Protein AF-A0A822BUM9-F1 (afdb_monomer)

Radius of gyration: 18.36 Å; Cα contacts (8 Å, |Δi|>4): 153; chains: 1; bounding box: 48×47×40 Å

Mean predicted aligned error: 10.42 Å

Nearest PDB structures (foldseek):
  2x51-assembly1_A  TM=8.764E-01  e=5.018E-14  Sus scrofa
  2v26-assembly1_A  TM=8.870E-01  e=1.464E-13  Sus scrofa
  2vb6-assembly1_A  TM=8.774E-01  e=1.375E-13  Sus scrofa
  4e7z-assembly2_B  TM=8.854E-01  e=7.528E-13  Sus scrofa
  4pjj-assembly1_A  TM=8.826E-01  e=5.852E-13  Sus scrofa

Solvent-accessible surface area (backbone atoms only — not comparable to full-atom values): 8114 Å² total; per-residue (Å²): 98,59,84,36,82,88,55,3,52,43,49,43,49,55,54,35,65,69,42,98,74,61,47,43,45,59,42,36,45,47,49,51,63,67,40,64,86,38,95,43,53,46,52,21,59,76,46,92,51,73,81,43,48,75,50,50,71,45,45,23,38,21,38,56,49,98,93,42,77,46,73,45,70,31,82,57,51,59,63,64,36,53,68,76,56,57,73,74,55,51,58,58,33,63,76,66,77,60,84,72,84,74,41,47,56,60,54,51,50,51,56,49,50,56,50,53,53,53,53,70,74,46,91,83,82,87,83,84,85,77,80,82,83,81,130

Foldseek 3Di:
DAPDPPQHLLNLLVVQLPDPDRDLLVSLVSNCVSCPPPPQKAAQCPDPDPVSNVADSSQWIWGQDPVGIDIDGRRCVNVQQQVPADPVNVVVVVVVPDPPRQTPSNVVVVVVVVVVVVCVVDDDDDDDDDDPPDD

Secondary structure (DSSP, 8-state):
--S-TTTSHHHHHHHHHTSSS--HHHHHHHHHHHTTT-TTEE-GGG-SSSGGGSS-TTTEEEEEETTEEEEEE-TTHHHHHHTTS-HHHHHHHHHTT------HHHHHHHHHHHHHHHHHTS-------------

pLDDT: mean 79.12, std 12.9, range [49.66, 94.31]

Sequence (135 aa):
LIEAKTTGCFDLLDEESKLPTPRAEHFTIEVHKRNKGHPRLEFPRKSKLRSSREIRDDEGFLIQHFTGGVVYTTAQFIEKNNDALDASLLILIQESGKLNIISVGSKFRSQLTDLMNKLRSTVSYYILKFWLIHH

Structure (mmCIF, N/CA/C/O backbone):
data_AF-A0A822BUM9-F1
#
_entry.id   AF-A0A822BUM9-F1
#
loop_
_atom_site.group_PDB
_atom_site.id
_atom_site.type_symbol
_atom_site.label_atom_id
_atom_site.label_alt_id
_atom_site.label_comp_id
_atom_site.label_asym_id
_atom_site.label_entity_id
_atom_site.label_seq_id
_atom_site.pdbx_PDB_ins_code
_atom_site.Cartn_x
_atom_site.Cartn_y
_atom_site.Cartn_z
_atom_site.occupancy
_atom_site.B_iso_or_equiv
_atom_site.auth_seq_id
_atom_site.auth_comp_id
_atom_site.auth_asym_id
_atom_site.auth_atom_id
_atom_site.pdbx_PDB_model_num
ATOM 1 N N . LEU A 1 1 ? 0.470 -8.118 -7.036 1.00 86.19 1 LEU A N 1
ATOM 2 C CA . LEU A 1 1 ? 0.415 -7.927 -5.571 1.00 86.19 1 LEU A CA 1
ATOM 3 C C . LEU A 1 1 ? 0.814 -6.522 -5.135 1.00 86.19 1 LEU A C 1
ATOM 5 O O . LEU A 1 1 ? -0.035 -5.843 -4.599 1.00 86.19 1 LEU A O 1
ATOM 9 N N . ILE A 1 2 ? 2.056 -6.064 -5.338 1.00 85.38 2 ILE A N 1
ATOM 10 C CA . ILE A 1 2 ? 2.485 -4.760 -4.785 1.00 85.38 2 ILE A CA 1
ATOM 11 C C . ILE A 1 2 ? 2.038 -3.583 -5.674 1.00 85.38 2 ILE A C 1
ATOM 13 O O . ILE A 1 2 ? 1.371 -2.673 -5.198 1.00 85.38 2 ILE A O 1
ATOM 17 N N . GLU A 1 3 ? 2.330 -3.638 -6.976 1.00 83.56 3 GLU A N 1
ATOM 18 C CA . GLU A 1 3 ? 2.087 -2.545 -7.945 1.00 83.56 3 GLU A CA 1
ATOM 19 C C . GLU A 1 3 ? 0.931 -2.809 -8.932 1.00 83.56 3 GLU A C 1
ATOM 21 O O . GLU A 1 3 ? 0.772 -2.110 -9.937 1.00 83.56 3 GLU A O 1
ATOM 26 N N . ALA A 1 4 ? 0.158 -3.875 -8.697 1.00 83.12 4 ALA A N 1
ATOM 27 C CA . ALA A 1 4 ? -0.948 -4.239 -9.578 1.00 83.12 4 ALA A CA 1
ATOM 28 C C . ALA A 1 4 ? -2.001 -3.126 -9.583 1.00 83.12 4 ALA A C 1
ATOM 30 O O . ALA A 1 4 ? -2.352 -2.604 -8.530 1.00 83.12 4 ALA A O 1
ATOM 31 N N . LYS A 1 5 ? -2.515 -2.775 -10.763 1.00 79.38 5 LYS A N 1
ATOM 32 C CA . LYS A 1 5 ? -3.529 -1.725 -10.870 1.00 79.38 5 LYS A CA 1
ATOM 33 C C . LYS A 1 5 ? -4.811 -2.175 -10.161 1.00 79.38 5 LYS A C 1
ATOM 35 O O . LYS A 1 5 ? -5.210 -3.322 -10.349 1.00 79.38 5 LYS A O 1
ATOM 40 N N . THR A 1 6 ? -5.457 -1.304 -9.387 1.00 80.25 6 THR A N 1
ATOM 41 C CA . THR A 1 6 ? -6.727 -1.503 -8.637 1.00 80.25 6 THR A CA 1
ATOM 42 C C . THR A 1 6 ? -6.732 -2.539 -7.506 1.00 80.25 6 THR A C 1
ATOM 44 O O . THR A 1 6 ? -7.572 -2.476 -6.615 1.00 80.25 6 THR A O 1
ATOM 47 N N . THR A 1 7 ? -5.817 -3.506 -7.514 1.00 86.56 7 THR A N 1
ATOM 48 C CA . T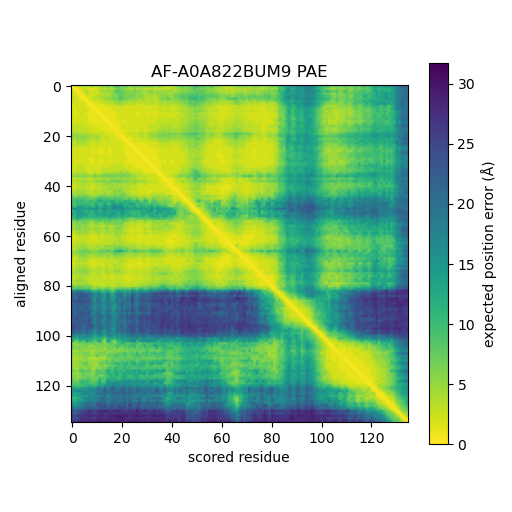HR A 1 7 ? -5.739 -4.563 -6.488 1.00 86.56 7 THR A CA 1
ATOM 49 C C . THR A 1 7 ? -4.409 -4.570 -5.747 1.00 86.56 7 THR A C 1
ATOM 51 O O . THR A 1 7 ? -4.232 -5.338 -4.801 1.00 86.56 7 THR A O 1
ATOM 54 N N . GLY A 1 8 ? -3.454 -3.744 -6.177 1.00 88.19 8 GLY A N 1
ATOM 55 C CA . GLY A 1 8 ? -2.124 -3.686 -5.600 1.00 88.19 8 GLY A CA 1
ATOM 56 C C . GLY A 1 8 ? -2.082 -2.952 -4.268 1.00 88.19 8 GLY A C 1
ATOM 57 O O . GLY A 1 8 ? -2.865 -2.039 -4.032 1.00 88.19 8 GLY A O 1
ATOM 58 N N . CYS A 1 9 ? -1.124 -3.316 -3.417 1.00 89.44 9 CYS A N 1
ATOM 59 C CA . CYS A 1 9 ? -0.924 -2.680 -2.115 1.00 89.44 9 CYS A CA 1
ATOM 60 C C . CYS A 1 9 ? -0.829 -1.146 -2.200 1.00 89.44 9 CYS A C 1
ATOM 62 O O . CYS A 1 9 ? -1.387 -0.479 -1.339 1.00 89.44 9 CYS A O 1
ATOM 64 N N . PHE A 1 10 ? -0.158 -0.587 -3.216 1.00 88.50 10 PHE A N 1
ATOM 65 C CA . PHE A 1 10 ? -0.043 0.872 -3.359 1.00 88.50 10 PHE A CA 1
ATOM 66 C C . PHE A 1 10 ? -1.369 1.539 -3.728 1.00 88.50 10 PHE A C 1
ATOM 68 O O . PHE A 1 10 ? -1.763 2.494 -3.071 1.00 88.50 10 PHE A O 1
ATOM 75 N N . ASP A 1 11 ? -2.080 1.008 -4.723 1.00 87.50 11 ASP A N 1
ATOM 76 C CA . ASP A 1 11 ? -3.371 1.558 -5.144 1.00 87.50 11 ASP A CA 1
ATOM 77 C C . ASP A 1 11 ? -4.393 1.491 -3.993 1.00 87.50 11 ASP A C 1
ATOM 79 O O . ASP A 1 11 ? -5.108 2.458 -3.748 1.00 87.50 11 ASP A O 1
ATOM 83 N N . LEU A 1 12 ? -4.412 0.391 -3.231 1.00 90.69 12 LEU A N 1
ATOM 84 C CA . LEU A 1 12 ? -5.295 0.239 -2.068 1.00 90.69 12 LEU A CA 1
ATOM 85 C C . LEU A 1 12 ? -4.927 1.172 -0.913 1.00 90.69 12 LEU A C 1
ATOM 87 O O . LEU A 1 12 ? -5.814 1.664 -0.222 1.00 90.69 12 LEU A O 1
ATOM 91 N N . LEU A 1 13 ? -3.635 1.431 -0.702 1.00 89.31 13 LEU A N 1
ATOM 92 C CA . LEU A 1 13 ? -3.185 2.381 0.314 1.00 89.31 13 LEU A CA 1
ATOM 93 C C . LEU A 1 13 ? -3.591 3.811 -0.062 1.00 89.31 13 LEU A C 1
ATOM 95 O O . LEU A 1 13 ? -4.001 4.584 0.798 1.00 89.31 13 LEU A O 1
ATOM 99 N N . ASP A 1 14 ? -3.540 4.139 -1.352 1.00 85.19 14 ASP A N 1
ATOM 100 C CA . ASP A 1 14 ? -3.970 5.434 -1.874 1.00 85.19 14 ASP A CA 1
ATOM 101 C C . ASP A 1 14 ? -5.490 5.613 -1.832 1.00 85.19 14 ASP A C 1
ATOM 103 O O . ASP A 1 14 ? -5.965 6.726 -1.604 1.00 85.19 14 ASP A O 1
ATOM 107 N N . GLU A 1 15 ? -6.259 4.545 -2.064 1.00 87.25 15 GLU A N 1
ATOM 108 C CA . GLU A 1 15 ? -7.712 4.529 -1.860 1.00 87.25 15 GLU A CA 1
ATOM 109 C C . GLU A 1 15 ? -8.055 4.777 -0.385 1.00 87.25 15 GLU A C 1
ATOM 111 O O . GLU A 1 15 ? -8.874 5.648 -0.092 1.00 87.25 15 GLU A O 1
ATOM 116 N N . GLU A 1 16 ? -7.387 4.079 0.539 1.00 89.62 16 GLU A N 1
ATOM 117 C CA . GLU A 1 16 ? -7.615 4.220 1.981 1.00 89.62 16 GLU A CA 1
ATOM 118 C C . GLU A 1 16 ? -7.265 5.625 2.490 1.00 89.62 16 GLU A C 1
ATOM 120 O O . GLU A 1 16 ? -8.043 6.230 3.227 1.00 89.62 16 GLU A O 1
ATOM 125 N N . SER A 1 17 ? -6.128 6.186 2.057 1.00 85.69 17 SER A N 1
ATOM 126 C CA . SER A 1 17 ? -5.695 7.544 2.423 1.00 85.69 17 SER A CA 1
ATOM 127 C C . SER A 1 17 ? -6.688 8.637 1.999 1.00 85.69 17 SER A C 1
ATOM 129 O O . SER A 1 17 ? -6.639 9.737 2.545 1.00 85.69 17 SER A O 1
ATOM 131 N N . LYS A 1 18 ? -7.573 8.367 1.030 1.00 83.44 18 LYS A N 1
ATOM 132 C CA . LYS A 1 18 ? -8.584 9.319 0.532 1.00 83.44 18 LYS A CA 1
ATOM 133 C C . LYS A 1 18 ? -9.937 9.194 1.234 1.00 83.44 18 LYS A C 1
ATOM 135 O O . LYS A 1 18 ? -10.828 10.001 0.961 1.00 83.44 18 LYS A O 1
ATOM 140 N N . LEU A 1 19 ? -10.126 8.192 2.093 1.00 83.69 19 LEU A N 1
ATOM 141 C CA . LEU A 1 19 ? -11.367 8.040 2.846 1.00 83.69 19 LEU A CA 1
ATOM 142 C C . LEU A 1 19 ? -11.513 9.159 3.891 1.00 83.69 19 LEU A C 1
ATOM 144 O O . LEU A 1 19 ? -10.509 9.650 4.406 1.00 83.69 19 LEU A O 1
ATOM 148 N N . PRO A 1 20 ? -12.751 9.530 4.275 1.00 80.38 20 PRO A N 1
ATOM 149 C CA . PRO A 1 20 ? -12.980 10.510 5.341 1.00 80.38 20 PRO A CA 1
ATOM 150 C C . PRO A 1 20 ? -12.329 10.119 6.674 1.00 80.38 20 PRO A C 1
ATOM 152 O O . PRO A 1 20 ? -11.961 10.980 7.469 1.00 80.38 20 PRO A O 1
ATOM 155 N N . THR A 1 21 ? -12.206 8.813 6.923 1.00 85.69 21 THR A N 1
ATOM 156 C CA . THR A 1 21 ? -11.612 8.230 8.128 1.00 85.69 21 THR A CA 1
ATOM 157 C C . THR A 1 21 ? -10.685 7.068 7.750 1.00 85.69 21 THR A C 1
ATOM 159 O O . THR A 1 21 ? -11.107 5.911 7.784 1.00 85.69 21 THR A O 1
ATOM 162 N N . PRO A 1 22 ? -9.420 7.347 7.388 1.00 86.75 22 PRO A N 1
ATOM 163 C CA . PRO A 1 22 ? -8.463 6.312 7.000 1.00 86.75 22 PRO A CA 1
ATOM 164 C C . PRO A 1 22 ? -8.184 5.338 8.152 1.00 86.75 22 PRO A C 1
ATOM 166 O O . PRO A 1 22 ? -7.955 5.772 9.286 1.00 86.75 22 PRO A O 1
ATOM 169 N N . ARG A 1 23 ? -8.177 4.023 7.888 1.00 90.19 23 ARG A N 1
ATOM 170 C CA . ARG A 1 23 ? -7.890 3.000 8.910 1.00 90.19 23 ARG A CA 1
ATOM 171 C C . ARG A 1 23 ? -6.947 1.920 8.390 1.00 90.19 23 ARG A C 1
ATOM 173 O O . ARG A 1 23 ? -7.239 1.224 7.423 1.00 90.19 23 ARG A O 1
ATOM 180 N N . ALA A 1 24 ? -5.839 1.709 9.102 1.00 91.31 24 ALA A N 1
ATOM 181 C CA . ALA A 1 24 ? -4.854 0.681 8.753 1.00 91.31 24 ALA A CA 1
ATOM 182 C C . ALA A 1 24 ? -5.454 -0.738 8.755 1.00 91.31 24 ALA A C 1
ATOM 184 O O . ALA A 1 24 ? -5.128 -1.556 7.895 1.00 91.31 24 ALA A O 1
ATOM 185 N N . GLU A 1 25 ? -6.373 -1.015 9.681 1.00 93.19 25 GLU A N 1
ATOM 186 C CA . GLU A 1 25 ? -7.097 -2.289 9.760 1.00 93.19 25 GLU A CA 1
ATOM 187 C C . GLU A 1 25 ? -7.935 -2.543 8.501 1.00 93.19 25 GLU A C 1
ATOM 189 O O . GLU A 1 25 ? -7.873 -3.619 7.905 1.00 93.19 25 GLU A O 1
ATOM 194 N N . HIS A 1 26 ? -8.674 -1.524 8.050 1.00 94.31 26 HIS A N 1
ATOM 195 C CA . HIS A 1 26 ? -9.514 -1.619 6.858 1.00 94.31 26 HIS A CA 1
ATOM 196 C C . HIS A 1 26 ? -8.664 -1.835 5.600 1.00 94.31 26 HIS A C 1
ATOM 198 O O . HIS A 1 26 ? -8.945 -2.748 4.821 1.00 94.31 26 HIS A O 1
ATOM 204 N N . PHE A 1 27 ? -7.551 -1.107 5.474 1.00 94.00 27 PHE A N 1
ATOM 205 C CA . PHE A 1 27 ? -6.555 -1.353 4.432 1.00 94.00 27 PHE A CA 1
ATOM 206 C C . PHE A 1 27 ? -6.052 -2.806 4.434 1.00 94.00 27 PHE A C 1
ATOM 208 O O . PHE A 1 27 ? -6.026 -3.458 3.390 1.00 94.00 27 PHE A O 1
ATOM 215 N N . THR A 1 28 ? -5.688 -3.343 5.601 1.00 93.62 28 THR A N 1
ATOM 216 C CA . THR A 1 28 ? -5.149 -4.710 5.736 1.00 93.62 28 THR A CA 1
ATOM 217 C C . THR A 1 28 ? -6.167 -5.762 5.301 1.00 93.62 28 THR A C 1
ATOM 219 O O . THR A 1 28 ? -5.848 -6.675 4.531 1.00 93.62 28 THR A O 1
ATOM 222 N N . ILE A 1 29 ? -7.419 -5.602 5.736 1.00 93.38 29 ILE A N 1
ATOM 223 C CA . ILE A 1 29 ? -8.533 -6.468 5.345 1.00 93.38 29 ILE A CA 1
ATOM 224 C C . ILE A 1 29 ? -8.736 -6.413 3.830 1.00 93.38 29 ILE A C 1
ATOM 226 O O . ILE A 1 29 ? -8.870 -7.458 3.188 1.00 93.38 29 ILE A O 1
ATOM 230 N N . GLU A 1 30 ? -8.724 -5.218 3.238 1.00 93.62 30 GLU A N 1
ATOM 231 C CA . GLU A 1 30 ? -8.945 -5.059 1.805 1.00 93.62 30 GLU A CA 1
ATOM 232 C C . GLU A 1 30 ? -7.801 -5.618 0.953 1.00 93.62 30 GLU A C 1
ATOM 234 O O . GLU A 1 30 ? -8.063 -6.241 -0.080 1.00 93.62 30 GLU A O 1
ATOM 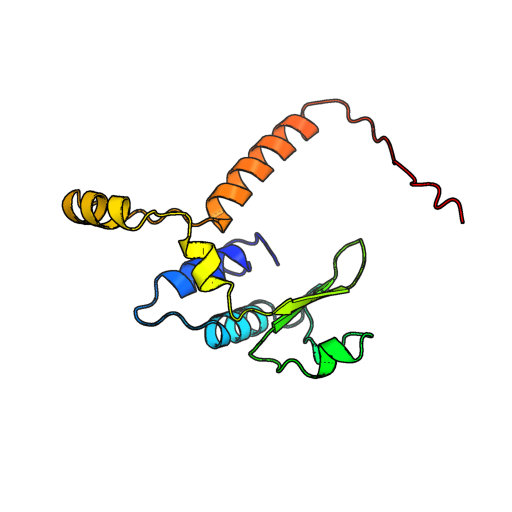239 N N . VAL A 1 31 ? -6.550 -5.526 1.415 1.00 93.69 31 VAL A N 1
ATOM 240 C CA . VAL A 1 31 ? -5.405 -6.201 0.784 1.00 93.69 31 VAL A CA 1
ATOM 241 C C . VAL A 1 31 ? -5.634 -7.712 0.726 1.00 93.69 31 VAL A C 1
ATOM 243 O O . VAL A 1 31 ? -5.505 -8.308 -0.349 1.00 93.69 31 VAL A O 1
ATOM 246 N N . HIS A 1 32 ? -6.030 -8.336 1.840 1.00 93.06 32 HIS A N 1
ATOM 247 C CA . HIS A 1 32 ? -6.302 -9.776 1.893 1.00 93.06 32 HIS A CA 1
ATOM 248 C C . HIS A 1 32 ? -7.538 -10.190 1.092 1.00 93.06 32 HIS A C 1
ATOM 250 O O . HIS A 1 32 ? -7.539 -11.246 0.455 1.00 93.06 32 HIS A O 1
ATOM 256 N N . LYS A 1 33 ? -8.583 -9.362 1.093 1.00 93.44 33 LYS A N 1
ATOM 257 C CA . LYS A 1 33 ? -9.839 -9.621 0.384 1.00 93.44 33 LYS A CA 1
ATOM 258 C C . LYS A 1 33 ? -9.661 -9.551 -1.132 1.00 93.44 33 LYS A C 1
ATOM 260 O O . LYS A 1 33 ? -10.077 -10.475 -1.828 1.00 93.44 33 LYS A O 1
ATOM 265 N N . ARG A 1 34 ? -9.005 -8.504 -1.643 1.00 91.81 34 ARG A N 1
ATOM 266 C CA . ARG A 1 34 ? -8.771 -8.300 -3.087 1.00 91.81 34 ARG A CA 1
ATOM 267 C C . ARG A 1 34 ? -7.687 -9.213 -3.662 1.00 91.81 34 ARG A C 1
ATOM 269 O O . ARG A 1 34 ? -7.701 -9.479 -4.859 1.00 91.81 34 ARG A O 1
ATOM 276 N N . ASN A 1 35 ? -6.784 -9.734 -2.829 1.00 90.56 35 ASN A N 1
ATOM 277 C CA . ASN A 1 35 ? -5.700 -10.635 -3.246 1.00 90.56 35 ASN A CA 1
ATOM 278 C C . ASN A 1 35 ? -5.828 -12.046 -2.643 1.00 90.56 35 ASN A C 1
ATOM 280 O O . ASN A 1 35 ? -4.824 -12.726 -2.402 1.00 90.56 35 ASN A O 1
ATOM 284 N N . LYS A 1 36 ? -7.056 -12.505 -2.382 1.00 89.06 36 LYS A N 1
ATOM 285 C CA . LYS A 1 36 ? -7.304 -13.813 -1.769 1.00 89.06 36 LYS A CA 1
ATOM 286 C C . LYS A 1 36 ? -6.706 -14.941 -2.621 1.00 89.06 36 LYS A C 1
ATOM 288 O O . LYS A 1 36 ? -7.012 -15.068 -3.801 1.00 89.06 36 LYS A O 1
ATOM 293 N N . GLY A 1 37 ? -5.862 -15.772 -2.007 1.00 85.50 37 GLY A N 1
ATOM 294 C CA . GLY A 1 37 ? -5.210 -16.905 -2.677 1.00 85.50 37 GLY A CA 1
ATOM 295 C C . GLY A 1 37 ? -3.966 -16.546 -3.499 1.00 85.50 37 GLY A C 1
ATOM 296 O O . GLY A 1 37 ? -3.421 -17.416 -4.174 1.00 85.50 37 GLY A O 1
ATOM 297 N N . HIS A 1 38 ? -3.485 -15.299 -3.448 1.00 90.19 38 HIS A N 1
ATOM 298 C CA . HIS A 1 38 ? -2.246 -14.929 -4.127 1.00 90.19 38 HIS A CA 1
ATOM 299 C C . HIS A 1 38 ? -1.048 -15.670 -3.493 1.00 90.19 38 HIS A C 1
ATOM 301 O O . HIS A 1 38 ? -0.821 -15.530 -2.293 1.00 90.19 38 HIS A O 1
ATOM 307 N N . PRO A 1 39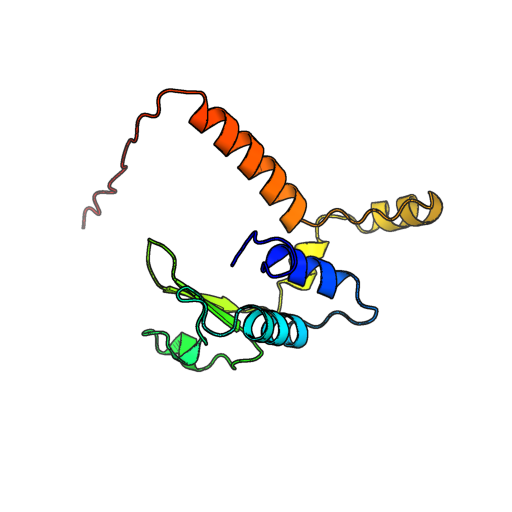 ? -0.206 -16.389 -4.264 1.00 88.00 39 PRO A N 1
ATOM 308 C CA . PRO A 1 39 ? 0.839 -17.271 -3.717 1.00 88.00 39 PRO A CA 1
ATOM 309 C C . PRO A 1 39 ? 1.943 -16.528 -2.954 1.00 88.00 39 PRO A C 1
ATOM 311 O O . PRO A 1 39 ? 2.736 -17.136 -2.246 1.00 88.00 39 PRO A O 1
ATOM 314 N N . ARG A 1 40 ? 2.017 -15.203 -3.128 1.00 89.81 40 ARG A N 1
ATOM 315 C CA . ARG A 1 40 ? 2.956 -14.329 -2.414 1.00 89.81 40 ARG A CA 1
ATOM 316 C C . ARG A 1 40 ? 2.340 -13.537 -1.264 1.00 89.81 40 ARG A C 1
ATOM 318 O O . ARG A 1 40 ? 3.039 -12.679 -0.747 1.00 89.81 40 ARG A O 1
ATOM 325 N N . LEU A 1 41 ? 1.072 -13.761 -0.919 1.00 91.56 41 LEU A N 1
ATOM 326 C CA . LEU A 1 41 ? 0.397 -13.071 0.180 1.00 91.56 41 LEU A CA 1
ATOM 327 C C . LEU A 1 41 ? -0.165 -14.091 1.167 1.00 91.56 41 LEU A C 1
ATOM 329 O O . LEU A 1 41 ? -0.997 -14.921 0.808 1.00 91.56 41 LEU A O 1
ATOM 333 N N . GLU A 1 42 ? 0.247 -13.987 2.423 1.00 91.06 42 GLU A N 1
ATOM 334 C CA . GLU A 1 42 ? -0.226 -14.844 3.504 1.00 91.06 42 GLU A CA 1
ATOM 335 C C . GLU A 1 42 ? -0.498 -14.039 4.777 1.00 91.06 42 GLU A C 1
ATOM 337 O O . GLU A 1 42 ? -0.100 -12.883 4.896 1.00 91.06 42 GLU A O 1
ATOM 342 N N . PHE A 1 43 ? -1.184 -14.651 5.742 1.00 89.31 43 PHE A N 1
ATOM 343 C CA . PHE A 1 43 ? -1.380 -14.051 7.061 1.00 89.31 43 PHE A CA 1
ATOM 344 C C . PHE A 1 43 ? -0.091 -14.112 7.897 1.00 89.31 43 PHE A C 1
ATOM 346 O O . PHE A 1 43 ? 0.650 -15.099 7.785 1.00 89.31 43 PHE A O 1
ATOM 353 N N . PRO A 1 44 ? 0.157 -13.136 8.794 1.00 86.69 44 PRO A N 1
ATOM 354 C CA . PRO A 1 44 ? 1.341 -13.107 9.662 1.00 86.69 44 PRO A CA 1
ATOM 355 C C . PRO A 1 44 ? 1.571 -14.412 10.434 1.00 86.69 44 PRO A C 1
ATOM 357 O O . PRO A 1 44 ? 2.705 -14.873 10.575 1.00 86.69 44 PRO A O 1
ATOM 360 N N . ARG A 1 45 ? 0.485 -15.080 10.845 1.00 83.38 45 ARG A N 1
ATOM 361 C CA . ARG A 1 45 ? 0.513 -16.341 11.603 1.00 83.38 45 ARG A CA 1
ATOM 362 C C . ARG A 1 45 ? 1.174 -17.510 10.870 1.00 83.38 45 ARG A C 1
ATOM 364 O O . ARG A 1 45 ? 1.647 -18.436 11.526 1.00 83.38 45 ARG A O 1
ATOM 371 N N . LYS A 1 46 ? 1.231 -17.484 9.532 1.00 80.50 46 LYS A N 1
ATOM 372 C CA . LYS A 1 46 ? 1.942 -18.501 8.738 1.00 80.50 46 LYS A CA 1
ATOM 373 C C . LYS A 1 46 ? 3.464 -18.329 8.758 1.00 80.50 46 LYS A C 1
ATOM 375 O O . LYS A 1 46 ? 4.190 -19.215 8.308 1.00 80.50 46 LYS A O 1
ATOM 380 N N . SER A 1 47 ? 3.964 -17.227 9.319 1.00 80.31 47 SER A N 1
ATOM 381 C CA . SER A 1 47 ? 5.395 -16.999 9.491 1.00 80.31 47 SER A CA 1
ATOM 382 C C . SER A 1 47 ? 6.057 -18.078 10.357 1.00 80.31 47 SER A C 1
ATOM 384 O O . SER A 1 47 ? 5.525 -18.563 11.367 1.00 80.31 47 SER A O 1
ATOM 386 N N . LYS A 1 48 ? 7.290 -18.429 9.979 1.00 73.50 48 LYS A N 1
ATOM 387 C CA . LYS A 1 48 ? 8.144 -19.351 10.740 1.00 73.50 48 LYS A CA 1
ATOM 388 C C . LYS A 1 48 ? 8.666 -18.721 12.041 1.00 73.50 48 LYS A C 1
ATOM 390 O O . LYS A 1 48 ? 8.983 -19.458 12.970 1.00 73.50 48 LYS A O 1
ATOM 395 N N . LEU A 1 49 ? 8.720 -17.388 12.124 1.00 73.44 49 LEU A N 1
ATOM 396 C CA . LEU A 1 49 ? 9.188 -16.636 13.295 1.00 73.44 49 LEU A CA 1
ATOM 397 C C . LEU A 1 49 ? 8.093 -16.541 14.366 1.00 73.44 49 LEU A C 1
ATOM 399 O O . LEU A 1 49 ? 6.942 -16.252 14.050 1.00 73.44 49 LEU A O 1
ATOM 403 N N . ARG A 1 50 ? 8.450 -16.758 15.642 1.00 64.06 50 ARG A N 1
ATOM 404 C CA . ARG A 1 50 ? 7.482 -16.715 16.756 1.00 64.06 50 ARG A CA 1
ATOM 405 C C . ARG A 1 50 ? 6.893 -15.321 16.985 1.00 64.06 50 ARG A C 1
ATOM 407 O O . ARG A 1 50 ? 5.682 -15.227 17.130 1.00 64.06 50 ARG A O 1
ATOM 414 N N . SER A 1 51 ? 7.710 -14.269 16.939 1.00 65.81 51 SER A N 1
ATOM 415 C CA . SER A 1 51 ? 7.271 -12.876 17.138 1.00 65.81 51 SER A CA 1
ATOM 416 C C . SER A 1 51 ? 6.235 -12.414 16.109 1.00 65.81 51 SER A C 1
ATOM 418 O O . SER A 1 51 ? 5.363 -11.612 16.407 1.00 65.81 51 SER A O 1
ATOM 420 N N . SER A 1 52 ? 6.275 -12.965 14.895 1.00 67.25 52 SER A N 1
ATOM 421 C CA . SER A 1 52 ? 5.304 -12.651 13.846 1.00 67.25 52 SER A CA 1
ATOM 422 C C . SER A 1 52 ? 3.921 -13.279 14.057 1.00 67.25 52 SER A C 1
ATOM 424 O O . SER A 1 52 ? 2.987 -12.913 13.350 1.00 67.25 52 SER A O 1
ATOM 426 N N . ARG A 1 53 ? 3.776 -14.240 14.983 1.00 68.81 53 ARG A N 1
ATOM 427 C CA . ARG A 1 53 ? 2.501 -14.940 15.238 1.00 68.81 53 ARG A CA 1
ATOM 428 C C . ARG A 1 53 ? 1.579 -14.198 16.202 1.00 68.81 53 ARG A C 1
ATOM 430 O O . ARG A 1 53 ? 0.412 -14.566 16.299 1.00 68.81 53 ARG A O 1
ATOM 437 N N . GLU A 1 54 ? 2.107 -13.202 16.906 1.00 76.94 54 GLU A N 1
ATOM 438 C CA . GLU A 1 54 ? 1.354 -12.361 17.842 1.00 76.94 54 GLU A CA 1
ATOM 439 C C . GLU A 1 54 ? 0.598 -11.235 17.124 1.00 76.94 54 GLU A C 1
ATOM 441 O O . GLU A 1 54 ? -0.386 -10.730 17.653 1.00 76.94 54 GLU A O 1
ATOM 446 N N . ILE A 1 55 ? 1.011 -10.895 15.897 1.00 82.50 55 ILE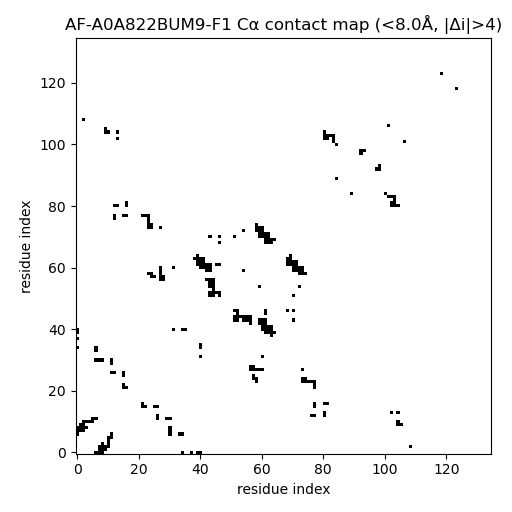 A N 1
ATOM 447 C CA . ILE A 1 55 ? 0.337 -9.909 15.046 1.00 82.50 55 ILE A CA 1
ATOM 448 C C . ILE A 1 55 ? -1.011 -10.478 14.599 1.00 82.50 55 ILE A C 1
ATOM 450 O O . ILE A 1 55 ? -1.086 -11.608 14.097 1.00 82.50 55 ILE A O 1
ATOM 454 N N . ARG A 1 56 ? -2.077 -9.695 14.768 1.00 85.06 56 ARG A N 1
ATOM 455 C CA . ARG A 1 56 ? -3.417 -10.093 14.338 1.00 85.06 56 ARG A CA 1
ATOM 456 C C . ARG A 1 56 ? -3.560 -10.017 12.815 1.00 85.06 56 ARG A C 1
ATOM 458 O O . ARG A 1 56 ? -2.814 -9.321 12.131 1.00 85.06 56 ARG A O 1
ATOM 465 N N . ASP A 1 57 ? -4.541 -10.733 12.270 1.00 86.38 57 ASP A N 1
ATOM 466 C CA . ASP A 1 57 ? -4.751 -10.801 10.813 1.00 86.38 57 ASP A CA 1
ATOM 467 C C . ASP A 1 57 ? -5.208 -9.458 10.203 1.00 86.38 57 ASP A C 1
ATOM 469 O O . ASP A 1 57 ? -5.098 -9.262 8.996 1.00 86.38 57 ASP A O 1
ATOM 473 N N . ASP A 1 58 ? -5.716 -8.543 11.031 1.00 88.44 58 ASP A N 1
ATOM 474 C CA . ASP A 1 58 ? -6.110 -7.171 10.694 1.00 88.44 58 ASP A CA 1
ATOM 475 C C . ASP A 1 58 ? -4.983 -6.139 10.903 1.00 88.44 58 ASP A C 1
ATOM 477 O O . ASP A 1 58 ? -5.129 -4.989 10.502 1.00 88.44 58 ASP A O 1
ATOM 481 N N . GLU A 1 59 ? -3.838 -6.536 11.463 1.00 89.88 59 GLU A N 1
ATOM 482 C CA . GLU A 1 59 ? -2.726 -5.631 11.805 1.00 89.88 59 GLU A CA 1
ATOM 483 C C . GLU A 1 59 ? -1.500 -5.790 10.895 1.00 89.88 59 GLU A C 1
ATOM 485 O O . GLU A 1 59 ? -0.532 -5.023 10.982 1.00 89.88 59 GLU A O 1
ATOM 490 N N . GLY A 1 60 ? -1.501 -6.797 10.023 1.00 90.88 60 GLY A N 1
ATOM 491 C CA . GLY A 1 60 ? -0.382 -7.041 9.133 1.00 90.88 60 GLY A CA 1
ATOM 492 C C . GLY A 1 60 ? -0.608 -8.144 8.118 1.00 90.88 60 GLY A C 1
ATOM 493 O O . GLY A 1 60 ? -1.560 -8.915 8.188 1.00 90.88 60 GLY A O 1
ATOM 494 N N . PHE A 1 61 ? 0.332 -8.247 7.184 1.00 93.19 61 PHE A N 1
ATOM 495 C CA . PHE A 1 61 ? 0.359 -9.294 6.169 1.00 93.19 61 PHE A CA 1
ATOM 496 C C . PHE A 1 61 ? 1.786 -9.780 5.908 1.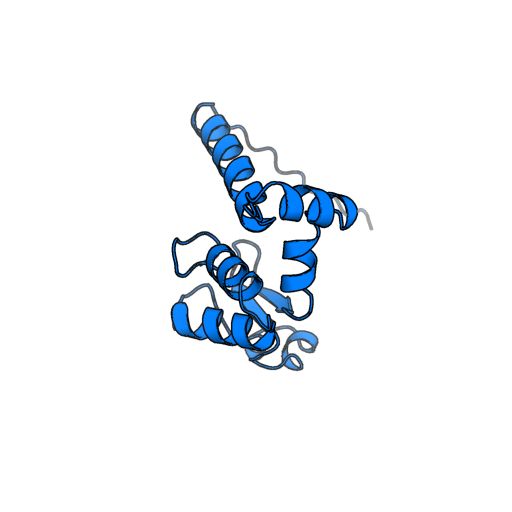00 93.19 61 PHE A C 1
ATOM 498 O O . PHE A 1 61 ? 2.767 -9.071 6.136 1.00 93.19 61 PHE A O 1
ATOM 505 N N . LEU A 1 62 ? 1.913 -11.007 5.407 1.00 91.25 62 LEU A N 1
ATOM 506 C CA . LEU A 1 62 ? 3.173 -11.607 4.985 1.00 91.25 62 LEU A CA 1
ATOM 507 C C . LEU A 1 62 ? 3.283 -11.548 3.463 1.00 91.25 62 LEU A C 1
ATOM 509 O O . LEU A 1 62 ? 2.401 -12.044 2.760 1.00 91.25 62 LEU A O 1
ATOM 513 N N . ILE A 1 63 ? 4.391 -11.006 2.952 1.00 92.06 63 ILE A N 1
ATOM 514 C CA . ILE A 1 63 ? 4.741 -11.095 1.532 1.00 92.06 63 ILE A CA 1
ATOM 515 C C . ILE A 1 63 ? 5.901 -12.066 1.335 1.00 92.06 63 ILE A C 1
ATOM 517 O O . ILE A 1 63 ? 6.953 -11.952 1.964 1.00 92.06 63 ILE A O 1
ATOM 521 N N . GLN A 1 64 ? 5.726 -13.012 0.414 1.00 90.31 64 GLN A N 1
ATOM 522 C CA . GLN A 1 64 ? 6.797 -13.901 -0.025 1.00 90.31 64 GLN A CA 1
ATOM 523 C C . GLN A 1 64 ? 7.648 -13.205 -1.097 1.00 90.31 64 GLN A C 1
ATOM 525 O O . GLN A 1 64 ? 7.271 -13.142 -2.272 1.00 90.31 64 GLN A O 1
ATOM 530 N N . HIS A 1 65 ? 8.810 -12.694 -0.690 1.00 87.06 65 HIS A N 1
ATOM 531 C CA . HIS A 1 65 ? 9.835 -12.165 -1.588 1.00 87.06 65 HIS A CA 1
ATOM 532 C C . HIS A 1 65 ? 10.766 -13.284 -2.071 1.00 87.06 65 HIS A C 1
ATOM 534 O O . HIS A 1 65 ? 10.778 -14.395 -1.533 1.00 87.06 65 HIS A O 1
ATOM 540 N N . PHE A 1 66 ? 11.593 -12.971 -3.074 1.00 81.62 66 PHE A N 1
ATOM 541 C CA . PHE A 1 66 ? 12.661 -13.868 -3.534 1.00 81.62 66 PHE A CA 1
ATOM 542 C C . PHE A 1 66 ? 13.685 -14.184 -2.435 1.00 81.62 66 PHE A C 1
ATOM 544 O O . PHE A 1 66 ? 14.255 -15.268 -2.430 1.00 81.62 66 PHE A O 1
ATOM 551 N N . THR A 1 67 ? 13.888 -13.269 -1.486 1.00 80.06 67 THR A N 1
ATOM 552 C CA . THR A 1 67 ? 14.803 -13.434 -0.347 1.00 80.06 67 THR A CA 1
ATOM 553 C C . THR A 1 67 ? 14.157 -14.113 0.865 1.00 80.06 67 THR A C 1
ATOM 555 O O . THR A 1 67 ? 14.834 -14.329 1.866 1.00 80.06 67 THR A O 1
ATOM 558 N N . GLY A 1 68 ? 12.864 -14.454 0.799 1.00 85.00 68 GLY A N 1
ATOM 559 C CA . GLY A 1 68 ? 12.122 -15.056 1.907 1.00 85.00 68 GLY A CA 1
ATOM 560 C C . GLY A 1 68 ? 10.802 -14.350 2.225 1.00 85.00 68 GLY A C 1
ATOM 561 O O . GLY A 1 68 ? 10.431 -13.359 1.597 1.00 85.00 68 GLY A O 1
ATOM 562 N N . GLY A 1 69 ? 10.065 -14.906 3.189 1.00 87.00 69 GLY A N 1
ATOM 563 C CA . GLY A 1 69 ? 8.814 -14.331 3.683 1.00 87.00 69 GLY A CA 1
ATOM 564 C C . GLY A 1 69 ? 9.086 -13.199 4.668 1.00 87.00 69 GLY A C 1
ATOM 565 O O . GLY A 1 69 ? 9.812 -13.398 5.640 1.00 87.00 69 GLY A O 1
ATOM 566 N N . VAL A 1 70 ? 8.497 -12.030 4.421 1.00 89.44 70 VAL A N 1
ATOM 567 C CA . VAL A 1 70 ? 8.628 -10.836 5.265 1.00 89.44 70 VAL A CA 1
ATOM 568 C C . VAL A 1 70 ? 7.246 -10.434 5.767 1.00 89.44 70 VAL A C 1
ATOM 570 O O . VAL A 1 70 ? 6.301 -10.366 4.983 1.00 89.44 70 VAL A O 1
ATOM 573 N N . VAL A 1 71 ? 7.127 -10.189 7.072 1.00 90.44 71 VAL A N 1
ATOM 574 C CA . VAL A 1 71 ? 5.882 -9.737 7.708 1.00 90.44 71 VAL A CA 1
ATOM 575 C C . VAL A 1 71 ? 5.907 -8.224 7.853 1.00 90.44 71 VAL A C 1
ATOM 577 O O . VAL A 1 71 ? 6.873 -7.665 8.369 1.00 90.44 71 VA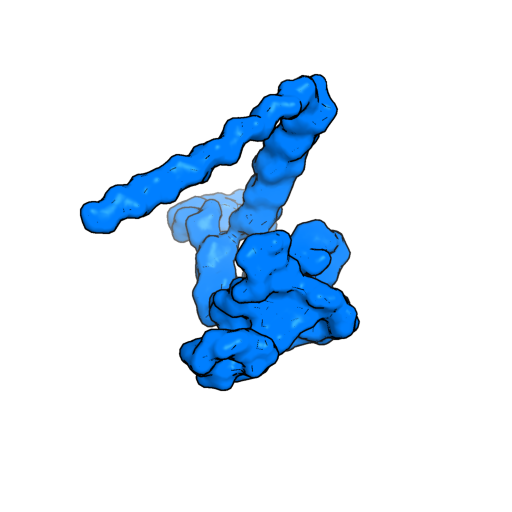L A O 1
ATOM 580 N N . TYR A 1 72 ? 4.834 -7.581 7.408 1.00 90.81 72 TYR A N 1
ATOM 581 C CA . TYR A 1 72 ? 4.632 -6.141 7.455 1.00 90.81 72 TYR A CA 1
ATOM 582 C C . TYR A 1 72 ? 3.493 -5.815 8.413 1.00 90.81 72 TYR A C 1
ATOM 584 O O . TYR A 1 72 ? 2.415 -6.394 8.300 1.00 90.81 72 TYR A O 1
ATOM 592 N N . THR A 1 73 ? 3.726 -4.875 9.327 1.00 91.25 73 THR A N 1
ATOM 593 C CA . THR A 1 73 ? 2.692 -4.291 10.187 1.00 91.25 73 THR A CA 1
ATOM 594 C C . THR A 1 73 ? 2.159 -3.015 9.552 1.00 91.25 73 THR A C 1
ATOM 596 O O . THR A 1 73 ? 2.927 -2.171 9.091 1.00 91.25 73 THR A O 1
ATOM 599 N N . THR A 1 74 ? 0.841 -2.858 9.513 1.00 91.19 74 THR A N 1
ATOM 600 C CA . THR A 1 74 ? 0.189 -1.791 8.735 1.00 91.19 74 THR A CA 1
ATOM 601 C C . THR A 1 74 ? -0.120 -0.534 9.541 1.00 91.19 74 THR A C 1
ATOM 603 O O . THR A 1 74 ? -0.459 0.488 8.949 1.00 91.19 74 THR A O 1
ATOM 606 N N . ALA A 1 75 ? 0.066 -0.559 10.866 1.00 88.06 75 ALA A N 1
ATOM 607 C CA . ALA A 1 75 ? -0.312 0.518 11.788 1.00 88.06 75 ALA A CA 1
ATOM 608 C C . ALA A 1 75 ? 0.154 1.929 11.366 1.00 88.06 75 ALA A C 1
ATOM 610 O O . ALA A 1 75 ? -0.582 2.891 11.543 1.00 88.06 75 ALA A O 1
ATOM 611 N N . GLN A 1 76 ? 1.347 2.055 10.772 1.00 86.00 76 GLN A N 1
ATOM 612 C CA . GLN A 1 76 ? 1.925 3.345 10.355 1.00 86.00 76 GLN A CA 1
ATOM 613 C C . GLN A 1 76 ? 1.948 3.557 8.834 1.00 86.00 76 GLN A C 1
ATOM 615 O O . GLN A 1 76 ? 2.588 4.487 8.348 1.00 86.00 76 GLN A O 1
ATOM 620 N N . PHE A 1 77 ? 1.320 2.678 8.049 1.00 87.69 77 PHE A N 1
ATOM 621 C CA . PHE A 1 77 ? 1.432 2.739 6.588 1.00 87.69 77 PHE A CA 1
ATOM 622 C C . PHE A 1 77 ? 0.747 3.977 6.011 1.00 87.69 77 PHE A C 1
ATOM 624 O O . PHE A 1 77 ? 1.297 4.611 5.117 1.00 87.69 77 PHE A O 1
ATOM 631 N N . ILE A 1 78 ? -0.426 4.334 6.537 1.00 85.31 78 ILE A N 1
ATOM 632 C CA . ILE A 1 78 ? -1.213 5.472 6.046 1.00 85.31 78 ILE A CA 1
ATOM 633 C C . ILE A 1 78 ? -0.504 6.793 6.357 1.00 85.31 78 ILE A C 1
ATOM 635 O O . ILE A 1 78 ? -0.321 7.614 5.463 1.00 85.31 78 ILE A O 1
ATOM 639 N N . GLU A 1 79 ? -0.055 6.974 7.602 1.00 81.50 79 GLU A N 1
ATOM 640 C CA . GLU A 1 79 ? 0.678 8.168 8.042 1.00 81.50 79 GLU A CA 1
ATOM 641 C C . GLU A 1 79 ? 1.929 8.392 7.181 1.00 81.50 79 GLU A C 1
ATOM 643 O O . GLU A 1 79 ? 2.085 9.441 6.561 1.00 81.50 79 GLU A O 1
ATOM 648 N N . LYS A 1 80 ? 2.749 7.346 7.011 1.00 81.50 80 LYS A N 1
ATOM 649 C CA . LYS A 1 80 ? 3.961 7.406 6.180 1.00 81.50 80 LYS A CA 1
ATOM 650 C C . LYS A 1 80 ? 3.675 7.605 4.692 1.00 81.50 80 LYS A C 1
ATOM 652 O O . LYS A 1 80 ? 4.528 8.122 3.977 1.00 81.50 80 LYS A O 1
ATOM 657 N N . ASN A 1 81 ? 2.505 7.191 4.200 1.00 78.19 81 ASN A N 1
ATOM 658 C CA . ASN A 1 81 ? 2.106 7.456 2.815 1.00 78.19 81 ASN A CA 1
ATOM 659 C C . ASN A 1 81 ? 1.715 8.929 2.597 1.00 78.19 81 ASN A C 1
ATOM 661 O O . ASN A 1 81 ? 1.818 9.423 1.473 1.00 78.19 81 ASN A O 1
ATOM 665 N N . ASN A 1 82 ? 1.304 9.626 3.663 1.00 70.75 82 ASN A N 1
ATOM 666 C CA . ASN A 1 82 ? 0.877 11.026 3.643 1.00 70.75 82 ASN A CA 1
ATOM 667 C C . ASN A 1 82 ? 2.018 12.025 3.927 1.00 70.75 82 ASN A C 1
ATOM 669 O O . ASN A 1 82 ? 1.910 13.179 3.518 1.00 70.75 82 ASN A O 1
ATOM 673 N N . ASP A 1 83 ? 3.130 11.583 4.527 1.00 63.91 83 ASP A N 1
ATOM 674 C CA . ASP A 1 83 ? 4.324 12.382 4.893 1.00 63.91 83 ASP A CA 1
ATOM 675 C C . ASP A 1 83 ? 5.027 13.114 3.723 1.00 63.91 83 ASP A C 1
ATOM 677 O O . ASP A 1 83 ? 6.011 13.829 3.903 1.00 63.91 83 ASP A O 1
ATOM 681 N N . ALA A 1 84 ? 4.543 12.962 2.489 1.00 52.94 84 ALA A N 1
ATOM 682 C CA . ALA A 1 84 ? 5.069 13.662 1.320 1.00 52.94 84 ALA A CA 1
ATOM 683 C C . ALA A 1 84 ? 4.491 15.074 1.098 1.00 52.94 84 ALA A C 1
ATOM 685 O O . ALA A 1 84 ? 4.849 15.709 0.099 1.00 52.94 84 ALA A O 1
ATOM 686 N N . LEU A 1 85 ? 3.596 15.547 1.970 1.00 52.78 85 LEU A N 1
ATOM 687 C CA . LEU A 1 85 ? 3.028 16.896 1.942 1.00 52.78 85 LEU A CA 1
ATOM 688 C C . LEU A 1 85 ? 3.298 17.582 3.283 1.00 52.78 85 LEU A C 1
ATOM 690 O O . LEU A 1 85 ? 2.625 17.309 4.270 1.00 52.78 85 LEU A O 1
ATOM 694 N N . ASP A 1 86 ? 4.277 18.487 3.306 1.00 54.59 86 ASP A N 1
ATOM 695 C CA . ASP A 1 86 ? 4.478 19.403 4.431 1.00 54.59 86 ASP A CA 1
ATOM 696 C C . ASP A 1 86 ? 3.160 20.135 4.748 1.00 54.59 86 ASP A C 1
ATOM 698 O O . ASP A 1 86 ? 2.466 20.605 3.840 1.00 54.59 86 ASP A O 1
ATO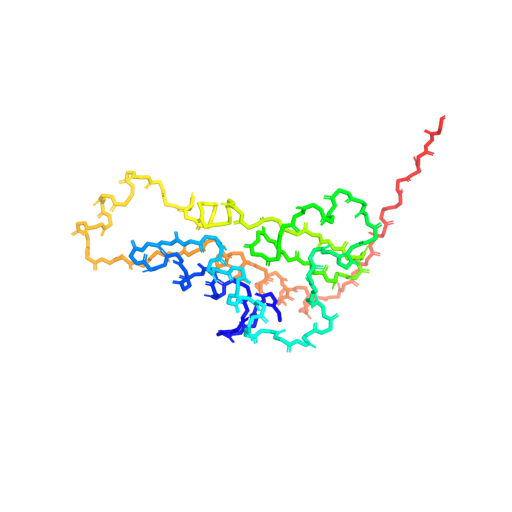M 702 N N . ALA A 1 87 ? 2.799 20.236 6.029 1.00 54.59 87 ALA A N 1
ATOM 703 C CA . ALA A 1 87 ? 1.535 20.834 6.463 1.00 54.59 87 ALA A CA 1
ATOM 704 C C . ALA A 1 87 ? 1.356 22.287 5.975 1.00 54.59 87 ALA A C 1
ATOM 706 O O . ALA A 1 87 ? 0.231 22.728 5.733 1.00 54.59 87 ALA A O 1
ATOM 707 N N . SER A 1 88 ? 2.457 23.011 5.747 1.00 56.56 88 SER A N 1
ATOM 708 C CA . SER A 1 88 ? 2.447 24.375 5.203 1.00 56.56 88 SER A CA 1
ATOM 709 C C . SER A 1 88 ? 2.078 24.402 3.713 1.00 56.56 88 SER A C 1
ATOM 711 O O . SER A 1 88 ? 1.458 25.354 3.241 1.00 56.56 88 SER A O 1
ATOM 713 N N . LEU A 1 89 ? 2.405 23.340 2.964 1.00 56.94 89 LEU A N 1
ATOM 714 C CA . LEU A 1 89 ? 2.024 23.181 1.557 1.00 56.94 89 LEU A CA 1
ATOM 715 C C . LEU A 1 89 ? 0.553 22.786 1.399 1.00 56.94 89 LEU A C 1
ATOM 717 O O . LEU A 1 89 ? -0.066 23.167 0.409 1.00 56.94 89 LEU A O 1
ATOM 721 N N . LEU A 1 90 ? -0.030 22.068 2.364 1.00 58.09 90 LEU A N 1
ATOM 722 C CA . LEU A 1 90 ? -1.453 21.710 2.335 1.00 58.09 90 LEU A CA 1
ATOM 723 C C . LEU A 1 90 ? -2.357 22.948 2.365 1.00 58.09 90 LEU A C 1
ATOM 725 O O . LEU A 1 90 ? -3.308 23.010 1.591 1.00 58.09 90 LEU A O 1
ATOM 729 N N . ILE A 1 91 ? -2.029 23.948 3.189 1.00 59.44 91 ILE A N 1
ATOM 730 C CA . ILE A 1 91 ? -2.792 25.205 3.286 1.00 59.44 91 ILE A CA 1
ATOM 731 C C . ILE A 1 91 ? -2.757 25.962 1.947 1.00 59.44 91 ILE A C 1
ATOM 733 O O . ILE A 1 91 ? -3.802 26.333 1.420 1.00 59.44 91 ILE A O 1
ATOM 737 N N . LEU A 1 92 ? -1.575 26.096 1.338 1.00 59.31 92 LEU A N 1
ATOM 738 C CA . LEU A 1 92 ? -1.402 26.765 0.041 1.00 59.31 92 LEU A CA 1
ATOM 739 C C . LEU A 1 92 ? -2.084 26.014 -1.119 1.00 59.31 92 LEU A C 1
ATOM 741 O O . LEU A 1 92 ? -2.620 26.625 -2.044 1.00 59.31 92 LEU A O 1
ATOM 745 N N . ILE A 1 93 ? -2.088 24.678 -1.090 1.00 60.25 93 ILE A N 1
ATOM 746 C CA . ILE A 1 93 ? -2.718 23.854 -2.131 1.00 60.25 93 ILE A CA 1
ATOM 747 C C . ILE A 1 93 ? -4.249 23.862 -1.993 1.00 60.25 93 ILE A C 1
ATOM 749 O O . ILE A 1 93 ? -4.934 23.900 -3.021 1.00 60.25 93 ILE A O 1
ATOM 753 N N . GLN A 1 94 ? -4.781 23.892 -0.765 1.00 56.56 94 GLN A N 1
ATOM 754 C CA . GLN A 1 94 ? -6.214 24.040 -0.476 1.00 56.56 94 GLN A CA 1
ATOM 755 C C . GLN A 1 94 ? -6.774 25.333 -1.095 1.00 56.56 94 GLN A C 1
ATOM 757 O O . GLN A 1 94 ? -7.846 25.310 -1.699 1.00 56.56 94 GLN A O 1
ATOM 762 N N . GLU A 1 95 ? -6.020 26.434 -1.021 1.00 59.25 95 GLU A N 1
ATOM 763 C CA . GLU A 1 95 ? -6.383 27.723 -1.628 1.00 59.25 95 GLU A CA 1
ATOM 764 C C . GLU A 1 95 ? -6.307 27.706 -3.166 1.00 59.25 95 GLU A C 1
ATOM 766 O O . GLU A 1 95 ? -7.042 28.427 -3.839 1.00 59.25 95 GLU A O 1
ATOM 771 N N . SER A 1 96 ? -5.466 26.843 -3.747 1.00 61.22 96 SER A N 1
ATOM 772 C CA . SER A 1 96 ? -5.268 26.740 -5.203 1.00 61.22 96 SER A CA 1
ATOM 773 C C . SER A 1 96 ? -6.297 25.860 -5.940 1.00 61.22 96 SER A C 1
ATOM 775 O O . SER A 1 96 ? -6.257 25.759 -7.170 1.00 61.22 96 SER A O 1
ATOM 777 N N . GLY A 1 97 ? -7.198 25.182 -5.215 1.00 51.91 97 GLY A N 1
ATOM 778 C CA . GLY A 1 97 ? -8.259 24.335 -5.785 1.00 51.91 97 GLY A CA 1
ATOM 779 C C . GLY A 1 97 ? -7.785 23.044 -6.474 1.00 51.91 97 GLY A C 1
ATOM 780 O O . GLY A 1 97 ? -8.599 22.324 -7.051 1.00 51.91 97 GLY A O 1
ATOM 781 N N . LYS A 1 98 ? -6.486 22.720 -6.428 1.00 51.69 98 LYS A N 1
ATOM 782 C CA . LYS A 1 98 ? -5.893 21.522 -7.047 1.00 51.69 98 LYS A CA 1
ATOM 783 C C . LYS A 1 98 ? -5.312 20.586 -5.990 1.00 51.69 98 LYS A C 1
ATOM 785 O O . LYS A 1 98 ? -4.099 20.439 -5.876 1.00 51.69 98 LYS A O 1
ATOM 790 N N . LEU A 1 99 ? -6.171 19.901 -5.240 1.00 51.69 99 LEU A N 1
ATOM 791 C CA . LEU A 1 99 ? -5.739 18.802 -4.374 1.00 51.69 99 LEU A CA 1
ATOM 792 C C . LEU A 1 99 ? -5.432 17.561 -5.220 1.00 51.69 99 LEU A C 1
ATOM 794 O O . LEU A 1 99 ? -6.259 16.666 -5.359 1.00 51.69 99 LEU A O 1
ATOM 798 N N . ASN A 1 100 ? -4.233 17.500 -5.796 1.00 53.66 100 ASN A N 1
ATOM 799 C CA . ASN A 1 100 ? -3.689 16.245 -6.303 1.00 53.66 100 ASN A CA 1
ATOM 800 C C . ASN A 1 100 ? -2.660 15.747 -5.285 1.00 53.66 100 ASN A C 1
ATOM 802 O O . ASN A 1 100 ? -1.468 16.029 -5.393 1.00 53.66 100 ASN A O 1
ATOM 806 N N . ILE A 1 101 ? -3.142 15.074 -4.237 1.00 56.34 101 ILE A N 1
ATOM 807 C CA . ILE A 1 101 ? -2.295 14.432 -3.226 1.00 56.34 101 ILE A CA 1
ATOM 808 C C . ILE A 1 101 ? -1.555 13.287 -3.928 1.00 56.34 101 ILE A C 1
ATOM 810 O O . ILE A 1 101 ? -2.113 12.216 -4.161 1.00 56.34 101 ILE A O 1
ATOM 814 N N . ILE A 1 102 ? -0.314 13.541 -4.350 1.00 63.59 102 ILE A N 1
ATOM 815 C CA . ILE A 1 102 ? 0.541 12.527 -4.972 1.00 63.59 102 ILE A CA 1
ATOM 816 C C . ILE A 1 102 ? 1.126 11.667 -3.850 1.00 63.59 102 ILE A C 1
ATOM 818 O O . ILE A 1 102 ? 1.985 12.137 -3.101 1.00 63.59 102 ILE A O 1
ATOM 822 N N . SER A 1 103 ? 0.689 10.413 -3.764 1.00 69.56 103 SER A N 1
ATOM 823 C CA . SER A 1 103 ? 1.156 9.464 -2.754 1.00 69.56 103 SER A CA 1
ATOM 824 C C . SER A 1 103 ? 2.634 9.107 -2.895 1.00 69.56 103 SER A C 1
ATOM 826 O O . SER A 1 103 ? 3.213 9.141 -3.991 1.00 69.56 103 SER A O 1
ATOM 828 N N . VAL A 1 104 ? 3.252 8.705 -1.781 1.00 76.31 104 VAL A N 1
ATOM 829 C CA . VAL A 1 104 ? 4.624 8.171 -1.775 1.00 76.31 104 VAL A CA 1
ATOM 830 C C . VAL A 1 104 ? 4.721 6.932 -2.667 1.00 76.31 104 VAL A C 1
ATOM 832 O O . VAL A 1 104 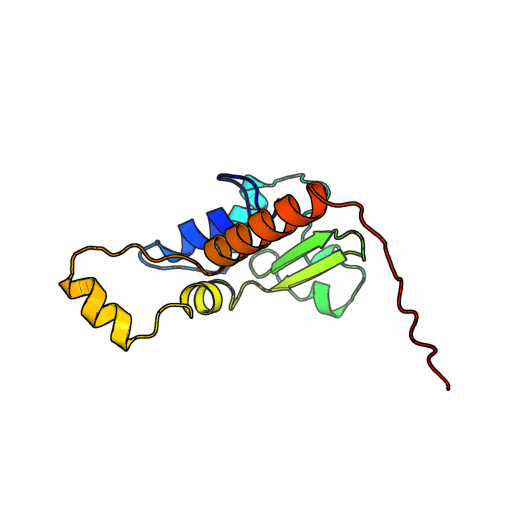? 5.667 6.818 -3.452 1.00 76.31 104 VAL A O 1
ATOM 835 N N . GLY A 1 105 ? 3.722 6.043 -2.609 1.00 72.75 105 GLY A N 1
ATOM 836 C CA . GLY A 1 105 ? 3.661 4.839 -3.443 1.00 72.75 105 GLY A CA 1
ATOM 837 C C . GLY A 1 105 ? 3.709 5.147 -4.943 1.00 72.75 105 GLY A C 1
ATOM 838 O O . GLY A 1 105 ? 4.498 4.546 -5.679 1.00 72.75 105 GLY A O 1
ATOM 839 N N . SER A 1 106 ? 2.941 6.142 -5.396 1.00 74.50 106 SER A N 1
ATOM 840 C CA . SER A 1 106 ? 2.929 6.572 -6.799 1.00 74.50 106 SER A CA 1
ATOM 841 C C . SER A 1 106 ? 4.266 7.181 -7.240 1.00 74.50 106 SER A C 1
ATOM 843 O O . SER A 1 106 ? 4.763 6.855 -8.323 1.00 74.50 106 SER A O 1
ATOM 845 N N . LYS A 1 107 ? 4.899 8.012 -6.394 1.00 77.94 107 LYS A N 1
ATOM 846 C CA . LYS A 1 107 ? 6.229 8.593 -6.675 1.00 77.94 107 LYS A CA 1
ATOM 847 C C . LYS A 1 107 ? 7.298 7.509 -6.807 1.00 77.94 107 LYS A C 1
ATOM 849 O O . LYS A 1 107 ? 8.042 7.498 -7.788 1.00 77.94 107 LYS A O 1
ATOM 854 N N . PHE A 1 108 ? 7.340 6.578 -5.853 1.00 78.00 108 PHE A N 1
ATOM 855 C CA . PHE A 1 108 ? 8.285 5.462 -5.860 1.00 78.00 108 PHE A CA 1
ATOM 856 C C . PHE A 1 108 ? 8.124 4.600 -7.115 1.00 78.00 108 PHE A C 1
ATOM 858 O O . PHE A 1 108 ? 9.106 4.292 -7.790 1.00 78.00 108 PHE A O 1
ATOM 865 N N . ARG A 1 109 ? 6.880 4.265 -7.478 1.00 80.62 109 ARG A N 1
ATOM 866 C CA . ARG A 1 109 ? 6.579 3.473 -8.675 1.00 80.62 109 ARG A CA 1
ATOM 867 C C . ARG A 1 109 ? 7.079 4.140 -9.953 1.00 80.62 109 ARG A C 1
ATOM 869 O O . ARG A 1 109 ? 7.674 3.458 -10.786 1.00 80.62 109 ARG A O 1
ATOM 876 N N . SER A 1 110 ? 6.855 5.446 -10.114 1.00 82.06 110 SER A N 1
ATOM 877 C CA . SER A 1 110 ? 7.326 6.184 -11.294 1.00 82.06 110 SER A CA 1
ATOM 878 C C . SER A 1 110 ? 8.849 6.130 -11.399 1.00 82.06 110 SER A C 1
ATOM 880 O O . SER A 1 110 ? 9.381 5.710 -12.422 1.00 82.06 110 SER A O 1
ATOM 882 N N . GLN A 1 111 ? 9.548 6.457 -10.308 1.00 82.06 111 GLN A N 1
ATOM 883 C CA . GLN A 1 111 ? 11.013 6.453 -10.278 1.00 82.06 111 GLN A CA 1
ATOM 884 C C . GLN A 1 111 ? 11.595 5.058 -10.541 1.00 82.06 111 GLN A C 1
ATOM 886 O O . GLN A 1 111 ? 12.567 4.919 -11.286 1.00 82.06 111 GLN A O 1
ATOM 891 N N . LEU A 1 112 ? 10.986 4.014 -9.970 1.00 80.31 112 LEU A N 1
ATOM 892 C CA . LEU A 1 112 ? 11.396 2.634 -10.205 1.00 80.31 112 LEU A CA 1
ATOM 893 C C . LEU A 1 112 ? 11.153 2.220 -11.660 1.00 80.31 112 LEU A C 1
ATOM 895 O O . LEU A 1 112 ? 12.008 1.577 -12.261 1.00 80.31 112 LEU A O 1
ATOM 899 N N . THR A 1 113 ? 10.020 2.611 -12.245 1.00 85.31 113 THR A N 1
ATOM 900 C CA . THR A 1 113 ? 9.697 2.315 -13.648 1.00 85.31 113 THR A CA 1
ATOM 901 C C . THR A 1 113 ? 10.718 2.953 -14.586 1.00 85.31 113 THR A C 1
ATOM 903 O O . THR A 1 113 ? 11.254 2.273 -15.462 1.00 85.31 113 THR A O 1
ATOM 906 N N . ASP A 1 114 ? 11.061 4.221 -14.359 1.00 86.00 114 ASP A N 1
ATOM 907 C CA . ASP A 1 114 ? 12.068 4.935 -15.148 1.00 86.00 114 ASP A CA 1
ATOM 908 C C . ASP A 1 114 ? 13.448 4.279 -15.039 1.00 86.00 114 ASP A C 1
ATOM 910 O O . ASP A 1 114 ? 14.142 4.093 -16.044 1.00 86.00 114 ASP A O 1
ATOM 914 N N . LEU A 1 115 ? 13.841 3.880 -13.827 1.00 81.31 115 LEU A N 1
ATOM 915 C CA . LEU A 1 115 ? 15.089 3.159 -13.591 1.00 81.31 115 LEU A CA 1
ATOM 916 C C . LEU A 1 115 ? 15.105 1.806 -14.315 1.00 81.31 115 LEU A C 1
ATOM 918 O O . LEU A 1 115 ? 16.077 1.482 -14.999 1.00 81.31 115 LEU A O 1
ATOM 922 N N . MET A 1 116 ? 14.030 1.025 -14.204 1.00 87.19 116 MET A N 1
ATOM 923 C CA . MET A 1 116 ? 13.932 -0.288 -14.842 1.00 87.19 116 MET A CA 1
ATOM 924 C C . MET A 1 116 ? 13.936 -0.183 -16.369 1.00 87.19 116 MET A C 1
ATOM 926 O O . MET A 1 116 ? 14.553 -1.018 -17.029 1.00 87.19 116 MET A O 1
ATOM 930 N N . ASN A 1 117 ? 13.316 0.851 -16.942 1.00 88.12 117 ASN A N 1
ATOM 931 C CA . ASN A 1 117 ? 13.370 1.117 -18.381 1.00 88.12 117 ASN A CA 1
ATOM 932 C C . ASN A 1 117 ? 14.801 1.414 -18.845 1.00 88.12 117 ASN A C 1
ATOM 934 O O . ASN A 1 117 ? 15.250 0.849 -19.843 1.00 88.12 117 ASN A O 1
ATOM 938 N N . LYS A 1 118 ? 15.552 2.223 -18.086 1.00 87.56 118 LYS A N 1
ATOM 939 C CA . LYS A 1 118 ? 16.969 2.495 -18.374 1.00 87.56 118 LYS A CA 1
ATOM 940 C C . LYS A 1 118 ? 17.813 1.223 -18.322 1.00 87.56 118 LYS A C 1
ATOM 942 O O . LYS A 1 118 ? 18.555 0.964 -19.263 1.00 87.56 118 LYS A O 1
ATOM 947 N N . LEU A 1 119 ? 17.653 0.401 -17.284 1.00 84.69 119 LEU A N 1
ATOM 948 C CA . LEU A 1 119 ? 18.379 -0.869 -17.148 1.00 84.69 119 LEU A CA 1
ATOM 949 C C . LEU A 1 119 ? 18.053 -1.865 -18.269 1.00 84.69 119 LEU A C 1
ATOM 951 O O . LEU A 1 119 ? 18.930 -2.597 -18.708 1.00 84.69 119 LEU A O 1
ATOM 955 N N . ARG A 1 120 ? 16.807 -1.889 -18.759 1.00 85.81 120 ARG A N 1
ATOM 956 C CA . ARG A 1 120 ? 16.412 -2.734 -19.900 1.00 85.81 120 ARG A CA 1
ATOM 957 C C . ARG A 1 120 ? 16.998 -2.260 -21.228 1.00 85.81 120 ARG A C 1
ATOM 959 O O . ARG A 1 120 ? 17.155 -3.072 -22.132 1.00 85.81 120 ARG A O 1
ATOM 966 N N . SER A 1 121 ? 17.296 -0.967 -21.351 1.00 87.44 121 SER A N 1
ATOM 967 C CA . SER A 1 121 ? 17.918 -0.389 -22.550 1.00 87.44 121 SER A CA 1
ATOM 968 C C . SER A 1 121 ? 19.440 -0.561 -22.602 1.00 87.44 121 SER A C 1
ATOM 970 O O . SER A 1 121 ? 20.054 -0.236 -23.616 1.00 87.44 121 SER A O 1
ATOM 972 N N . THR A 1 122 ? 20.059 -1.073 -21.534 1.00 86.56 122 THR A N 1
ATOM 973 C CA . THR A 1 122 ? 21.511 -1.243 -21.423 1.00 86.56 122 THR A CA 1
ATOM 974 C C . THR A 1 122 ? 21.899 -2.699 -21.168 1.00 86.56 122 THR A C 1
ATOM 976 O O . THR A 1 122 ? 21.128 -3.505 -20.648 1.00 86.56 122 THR A O 1
ATOM 979 N N . VAL A 1 123 ? 23.133 -3.061 -21.532 1.00 79.81 123 VAL A N 1
ATOM 980 C CA . VAL A 1 123 ? 23.706 -4.360 -21.155 1.00 79.81 123 VAL A CA 1
ATOM 981 C C . VAL A 1 123 ? 23.996 -4.340 -19.654 1.00 79.81 123 VAL A C 1
ATOM 983 O O . VAL A 1 123 ? 24.735 -3.484 -19.168 1.00 79.81 123 VAL A O 1
ATOM 986 N N . SER A 1 124 ? 23.392 -5.270 -18.916 1.00 76.00 124 SER A N 1
ATOM 987 C CA . SER A 1 124 ? 23.507 -5.352 -17.459 1.00 76.00 124 SER A CA 1
ATOM 988 C C . SER A 1 124 ? 24.663 -6.262 -17.034 1.00 76.00 124 SER A C 1
ATOM 990 O O . SER A 1 124 ? 24.768 -7.395 -17.498 1.00 76.00 124 SER A O 1
ATOM 992 N N . TYR A 1 125 ? 25.486 -5.789 -16.096 1.00 77.94 125 TYR A N 1
ATOM 993 C CA . TYR A 1 125 ? 26.505 -6.583 -15.405 1.00 77.94 125 TYR A CA 1
ATOM 994 C C . TYR A 1 125 ? 26.149 -6.656 -13.916 1.00 77.94 125 TYR A C 1
ATOM 996 O O . TYR A 1 125 ? 25.875 -5.629 -13.294 1.00 77.94 125 TYR A O 1
ATOM 1004 N N . TYR A 1 126 ? 26.146 -7.858 -13.336 1.00 80.44 126 TYR A N 1
ATOM 1005 C CA . TYR A 1 126 ? 25.779 -8.078 -11.934 1.00 80.44 126 TYR A CA 1
ATOM 1006 C C . TYR A 1 126 ? 27.030 -8.365 -11.098 1.00 80.44 126 TYR A C 1
ATOM 1008 O O . TYR A 1 126 ? 27.731 -9.342 -11.350 1.00 80.44 126 TYR A O 1
ATOM 1016 N N . ILE A 1 127 ? 27.300 -7.535 -10.086 1.00 75.94 127 ILE A N 1
ATOM 1017 C CA . ILE A 1 127 ? 28.368 -7.767 -9.103 1.00 75.94 127 ILE A CA 1
ATOM 1018 C C . ILE A 1 127 ? 27.714 -8.130 -7.771 1.00 75.94 127 ILE A C 1
ATOM 1020 O O . ILE A 1 127 ? 27.079 -7.293 -7.129 1.00 75.94 127 ILE A O 1
ATOM 1024 N N . LEU A 1 128 ? 27.875 -9.382 -7.346 1.00 73.69 128 LEU A N 1
ATOM 1025 C CA . LEU A 1 128 ? 27.414 -9.851 -6.041 1.00 73.69 128 LEU A CA 1
ATOM 1026 C C . LEU A 1 128 ? 28.488 -9.543 -4.991 1.00 73.69 128 LEU A C 1
ATOM 1028 O O . LEU A 1 128 ? 29.546 -10.168 -4.975 1.00 73.69 128 LEU A O 1
ATOM 1032 N N . LYS A 1 129 ? 28.227 -8.573 -4.105 1.00 75.62 129 LYS A N 1
ATOM 1033 C CA . LYS A 1 129 ? 29.078 -8.336 -2.931 1.00 75.62 129 LYS A CA 1
ATOM 1034 C C . LYS A 1 129 ? 28.744 -9.357 -1.844 1.00 75.62 129 LYS A C 1
ATOM 1036 O O . LYS A 1 129 ? 27.716 -9.238 -1.184 1.00 75.62 129 LYS A O 1
ATOM 1041 N N . PHE A 1 130 ? 29.635 -10.321 -1.636 1.00 58.09 130 PHE A N 1
ATOM 1042 C CA . PHE A 1 130 ? 29.646 -11.144 -0.430 1.00 58.09 130 PHE A CA 1
ATOM 1043 C C . PHE A 1 130 ? 30.448 -10.426 0.655 1.00 58.09 130 PHE A C 1
ATOM 1045 O O . PHE A 1 130 ? 31.616 -10.095 0.456 1.00 58.09 130 PHE A O 1
ATOM 1052 N N . TRP A 1 131 ? 29.816 -10.160 1.795 1.00 55.97 131 TRP A N 1
ATOM 1053 C CA . TRP A 1 131 ? 30.522 -9.706 2.988 1.00 55.97 131 TRP A CA 1
ATOM 1054 C C . TRP A 1 131 ? 31.147 -10.942 3.646 1.00 55.97 131 TRP A C 1
ATOM 1056 O O . TRP A 1 131 ? 30.421 -11.819 4.114 1.00 55.97 131 TRP A O 1
ATOM 1066 N N . LEU A 1 132 ? 32.479 -11.047 3.639 1.00 49.88 132 LEU A N 1
ATOM 1067 C CA . LEU A 1 132 ? 33.178 -11.996 4.505 1.00 49.88 132 LEU A CA 1
ATOM 1068 C C . LEU A 1 132 ? 32.985 -11.515 5.943 1.00 49.88 132 LEU A C 1
ATOM 1070 O O . LEU A 1 132 ? 33.583 -10.526 6.361 1.00 49.88 132 LEU A O 1
ATOM 1074 N N . ILE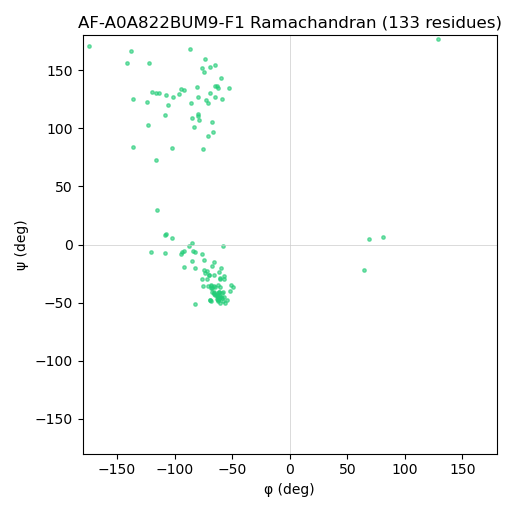 A 1 133 ? 32.129 -12.206 6.690 1.00 56.66 133 ILE A N 1
ATOM 1075 C CA . ILE A 1 133 ? 32.065 -12.069 8.142 1.00 56.66 133 ILE A CA 1
ATOM 1076 C C . ILE A 1 133 ? 33.341 -12.734 8.673 1.00 56.66 133 ILE A C 1
ATOM 1078 O O . ILE A 1 133 ? 33.396 -13.954 8.811 1.00 56.66 133 ILE A O 1
ATOM 1082 N N . HIS A 1 134 ? 34.398 -11.945 8.877 1.00 49.66 134 HIS A N 1
ATOM 1083 C CA . HIS A 1 134 ? 35.537 -12.375 9.683 1.00 49.66 134 HIS A CA 1
ATOM 1084 C C . HIS A 1 134 ? 35.101 -12.377 11.149 1.00 49.66 134 HIS A C 1
ATOM 1086 O O . HIS A 1 134 ? 34.559 -11.388 11.644 1.00 49.66 134 HIS A O 1
ATOM 1092 N N . HIS A 1 135 ? 35.267 -13.544 11.761 1.00 51.91 135 HIS A N 1
ATOM 1093 C CA . HIS A 1 135 ? 34.854 -13.897 13.111 1.00 51.91 135 HIS A CA 1
ATOM 1094 C C . HIS A 1 135 ? 35.855 -13.419 14.167 1.00 51.91 135 HIS A C 1
ATOM 1096 O O . HIS A 1 135 ? 37.049 -13.277 13.812 1.00 51.91 135 HIS A O 1
#